Protein AF-A0A818LW94-F1 (afdb_monomer_lite)

Structure (mmCIF, N/CA/C/O backbone):
data_AF-A0A818LW94-F1
#
_entry.id   AF-A0A818LW94-F1
#
loop_
_atom_site.group_PDB
_atom_site.id
_atom_site.type_symbol
_atom_site.label_atom_id
_atom_site.label_alt_id
_atom_site.label_comp_id
_atom_site.label_asym_id
_atom_site.label_entity_id
_atom_site.label_seq_id
_atom_site.pdbx_PDB_ins_code
_atom_site.Cartn_x
_atom_site.Cartn_y
_atom_site.Cartn_z
_atom_site.occupancy
_atom_site.B_i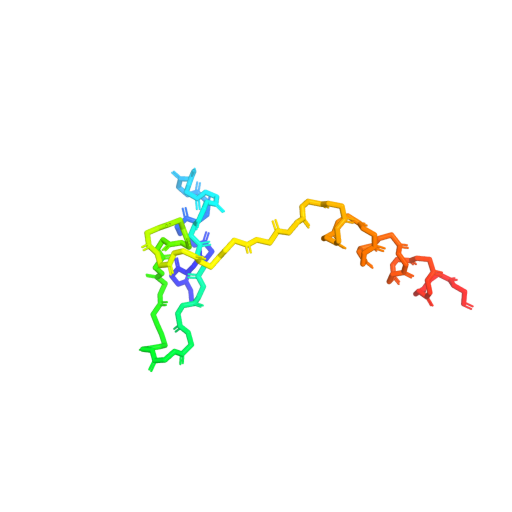so_or_equiv
_atom_site.auth_seq_id
_atom_site.auth_comp_id
_atom_site.auth_asym_id
_atom_site.auth_atom_id
_atom_site.pdbx_PDB_model_num
ATOM 1 N N . ALA A 1 1 ? -15.412 -0.115 -9.332 1.00 59.31 1 ALA A N 1
ATOM 2 C CA . ALA A 1 1 ? -15.494 1.296 -9.778 1.00 59.31 1 ALA A CA 1
ATOM 3 C C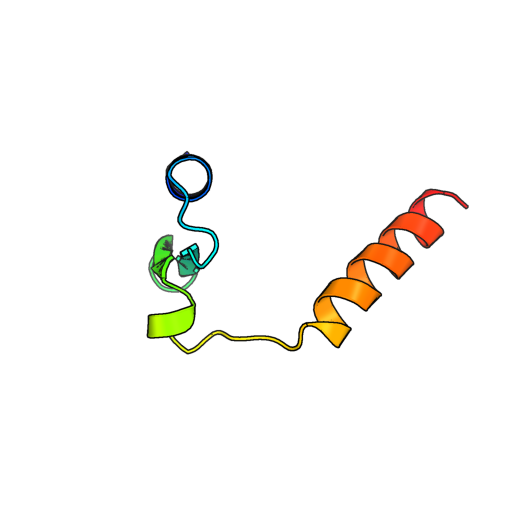 . ALA A 1 1 ? -15.236 2.304 -8.646 1.00 59.31 1 ALA A C 1
ATOM 5 O O . ALA A 1 1 ? -14.618 3.330 -8.901 1.00 59.31 1 ALA A O 1
ATOM 6 N N . ASN A 1 2 ? -15.636 2.008 -7.403 1.00 79.00 2 ASN A N 1
ATOM 7 C CA . ASN A 1 2 ? -15.662 2.991 -6.308 1.00 79.00 2 ASN A CA 1
ATOM 8 C C . ASN A 1 2 ? -14.283 3.496 -5.853 1.00 79.00 2 ASN A C 1
ATOM 10 O O . ASN A 1 2 ? -14.136 4.684 -5.589 1.00 79.00 2 ASN A O 1
ATOM 14 N N . LEU A 1 3 ? -13.258 2.635 -5.820 1.00 81.12 3 LEU A N 1
ATOM 15 C CA . LEU A 1 3 ? -11.924 3.047 -5.368 1.00 81.12 3 LEU A CA 1
ATOM 16 C C . LEU A 1 3 ? -11.289 4.087 -6.304 1.00 81.12 3 LEU A C 1
ATOM 18 O O . LEU A 1 3 ? -10.786 5.107 -5.848 1.00 81.12 3 LEU A O 1
ATOM 22 N N . ARG A 1 4 ? -11.366 3.872 -7.624 1.00 84.81 4 ARG A N 1
ATOM 23 C CA . ARG A 1 4 ? -10.821 4.821 -8.608 1.00 84.81 4 ARG A CA 1
ATOM 24 C C . ARG A 1 4 ? -11.538 6.175 -8.531 1.00 84.81 4 ARG A C 1
ATOM 26 O O . ARG A 1 4 ? -10.868 7.196 -8.567 1.00 84.81 4 ARG A O 1
ATOM 33 N N . ALA A 1 5 ? -12.862 6.182 -8.348 1.00 84.94 5 ALA A N 1
ATOM 34 C CA . ALA A 1 5 ? -13.631 7.413 -8.156 1.00 84.94 5 ALA A CA 1
ATOM 35 C C . ALA A 1 5 ? -13.220 8.172 -6.877 1.00 84.94 5 ALA A C 1
ATOM 37 O O . ALA A 1 5 ? -13.046 9.389 -6.919 1.00 84.94 5 ALA A O 1
ATOM 38 N N . ALA A 1 6 ? -12.991 7.461 -5.765 1.00 83.00 6 ALA A N 1
ATOM 39 C CA . ALA A 1 6 ? -12.494 8.062 -4.524 1.00 83.00 6 ALA A CA 1
ATOM 40 C C . ALA A 1 6 ? -11.106 8.703 -4.712 1.00 83.00 6 ALA A C 1
ATOM 42 O O . ALA A 1 6 ? -10.894 9.845 -4.299 1.00 83.00 6 ALA A O 1
ATOM 43 N N . HIS A 1 7 ? -10.197 8.032 -5.423 1.00 86.88 7 HIS A N 1
ATOM 44 C CA . HIS A 1 7 ? -8.880 8.587 -5.764 1.00 86.88 7 HIS A CA 1
ATOM 45 C C . HIS A 1 7 ? -8.977 9.828 -6.657 1.00 86.88 7 HIS A C 1
ATOM 47 O O . HIS A 1 7 ? -8.308 10.824 -6.392 1.00 86.88 7 HIS A O 1
ATOM 53 N N . THR A 1 8 ? -9.852 9.822 -7.668 1.00 86.31 8 THR A N 1
ATOM 54 C CA . THR A 1 8 ? -10.079 10.993 -8.535 1.00 86.31 8 THR A CA 1
ATOM 55 C C . THR A 1 8 ? -10.652 12.187 -7.765 1.00 86.31 8 THR A C 1
ATOM 57 O O . THR A 1 8 ? -10.362 13.326 -8.113 1.00 86.31 8 THR A O 1
ATOM 60 N N . SER A 1 9 ? -11.402 11.947 -6.685 1.00 84.62 9 SER A N 1
ATOM 61 C CA . SER A 1 9 ? -11.902 13.002 -5.791 1.00 84.62 9 SER A CA 1
ATOM 62 C C . SER A 1 9 ? -10.852 13.579 -4.823 1.00 84.62 9 SER A C 1
ATOM 64 O O . SER A 1 9 ? -11.190 14.415 -3.990 1.00 84.62 9 SER A O 1
ATOM 66 N N . GLY A 1 10 ? -9.587 13.149 -4.918 1.00 83.00 10 GLY A N 1
ATOM 67 C CA . GLY A 1 10 ? -8.472 13.658 -4.108 1.00 83.00 10 GLY A CA 1
ATOM 68 C C . GLY A 1 10 ? -8.155 12.837 -2.855 1.00 83.00 10 GLY A C 1
ATOM 69 O O . GLY A 1 10 ? -7.267 13.206 -2.091 1.00 83.00 10 GLY A O 1
ATOM 70 N N . LYS A 1 11 ? -8.833 11.703 -2.640 1.00 82.94 11 LYS A N 1
ATOM 71 C CA . LYS A 1 11 ? -8.580 10.812 -1.498 1.00 82.94 11 LYS A CA 1
ATOM 72 C C . LYS A 1 11 ? -7.538 9.752 -1.855 1.00 82.94 11 LYS A C 1
ATOM 74 O O . LYS A 1 11 ? -7.880 8.621 -2.187 1.00 82.94 11 LYS A O 1
ATOM 79 N N . SER A 1 12 ? -6.261 10.122 -1.782 1.00 84.56 12 SER A N 1
ATOM 80 C CA . SER A 1 12 ? -5.130 9.225 -2.080 1.00 84.56 12 SER A CA 1
ATOM 81 C C . SER A 1 12 ? -4.870 8.164 -1.002 1.00 84.56 12 SER A C 1
ATOM 83 O O . SER A 1 12 ? -4.284 7.128 -1.304 1.00 84.56 12 SER A O 1
ATOM 85 N N . ALA A 1 13 ? -5.324 8.397 0.233 1.00 86.88 13 ALA A N 1
ATOM 86 C CA . ALA A 1 13 ? -5.193 7.467 1.359 1.00 86.88 13 ALA A CA 1
ATOM 87 C C . ALA A 1 13 ? -6.227 6.323 1.349 1.00 86.88 13 ALA A C 1
ATOM 89 O O . ALA A 1 13 ? -6.147 5.400 2.158 1.00 86.88 13 ALA A O 1
ATOM 90 N N . PHE A 1 14 ? -7.200 6.361 0.433 1.00 88.94 14 PHE A N 1
ATOM 91 C CA . PHE A 1 14 ? -8.198 5.302 0.318 1.00 88.94 14 PHE A CA 1
ATOM 92 C C . PHE A 1 14 ? -7.598 4.051 -0.322 1.00 88.94 14 PHE A C 1
ATOM 94 O O . PHE A 1 14 ? -6.887 4.116 -1.323 1.00 88.94 14 PHE A O 1
ATOM 101 N N . GLY A 1 15 ? -7.944 2.892 0.213 1.00 88.94 15 GLY A N 1
ATOM 102 C CA . GLY A 1 15 ? -7.544 1.595 -0.313 1.00 88.94 15 GLY A CA 1
ATOM 103 C C . GLY A 1 15 ? -8.705 0.615 -0.303 1.00 88.94 15 GLY A C 1
ATOM 104 O O . GLY A 1 15 ? -9.870 1.001 -0.187 1.00 88.94 15 GLY A O 1
ATOM 105 N N . LEU A 1 16 ? -8.376 -0.662 -0.449 1.00 90.25 16 LEU A N 1
ATOM 106 C CA . LEU A 1 16 ? -9.344 -1.747 -0.430 1.00 90.25 16 LEU A CA 1
ATOM 107 C C . LEU A 1 16 ? -9.237 -2.487 0.902 1.00 90.25 16 LEU A C 1
ATOM 109 O O . LEU A 1 16 ? -8.2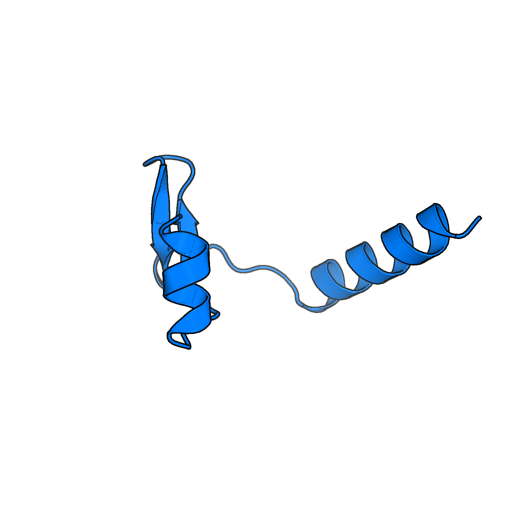02 -3.081 1.192 1.00 90.25 16 LEU A O 1
ATOM 113 N N . ASP A 1 17 ? -10.315 -2.470 1.679 1.00 89.75 17 ASP A N 1
ATOM 114 C CA . ASP A 1 17 ? -10.491 -3.390 2.794 1.00 89.75 17 ASP A CA 1
ATOM 115 C C . ASP A 1 17 ? -10.892 -4.750 2.211 1.00 89.75 17 ASP A C 1
ATOM 117 O O . ASP A 1 17 ? -11.978 -4.907 1.648 1.00 89.75 17 ASP A O 1
ATOM 121 N N . MET A 1 18 ? -9.985 -5.720 2.301 1.00 87.38 18 MET A N 1
ATOM 122 C CA . MET A 1 18 ? -10.195 -7.067 1.773 1.00 87.38 18 MET A CA 1
ATOM 123 C C . MET A 1 18 ? -11.106 -7.918 2.662 1.00 87.38 18 MET A C 1
ATOM 125 O O . MET A 1 18 ? -11.719 -8.851 2.152 1.00 87.38 18 MET A O 1
ATOM 129 N N . GLU A 1 19 ? -11.227 -7.607 3.956 1.00 89.06 19 GLU A N 1
ATOM 130 C CA . GLU A 1 19 ? -12.109 -8.348 4.864 1.00 89.06 19 GLU A CA 1
ATOM 131 C C . GLU A 1 19 ? -13.577 -8.050 4.555 1.00 89.06 19 GLU A C 1
ATOM 133 O O . GLU A 1 19 ? -14.423 -8.942 4.567 1.00 89.06 19 GLU A O 1
ATOM 138 N N . LYS A 1 20 ? -13.874 -6.785 4.238 1.00 87.06 20 LYS A N 1
ATOM 139 C CA . LYS A 1 20 ? -15.235 -6.315 3.932 1.00 87.06 20 LYS A CA 1
ATOM 140 C C . LYS A 1 20 ? -15.510 -6.156 2.438 1.00 87.06 20 LYS A C 1
ATOM 142 O O . LYS A 1 20 ? -16.662 -5.982 2.047 1.00 87.06 20 LYS A O 1
ATOM 147 N N . GLY A 1 21 ? -14.477 -6.180 1.597 1.00 88.25 21 GLY A N 1
ATOM 148 C CA . GLY A 1 21 ? -14.583 -5.974 0.151 1.00 88.25 21 GLY A CA 1
ATOM 149 C C . GLY A 1 21 ? -14.990 -4.551 -0.255 1.00 88.25 21 GLY A C 1
ATOM 150 O O . GLY A 1 21 ? -15.532 -4.358 -1.346 1.00 88.25 21 GLY A O 1
ATOM 151 N N . ILE A 1 22 ? -14.762 -3.552 0.605 1.00 87.62 22 ILE A N 1
ATOM 152 C CA . ILE A 1 22 ? -15.175 -2.154 0.390 1.00 87.62 22 ILE A CA 1
ATOM 153 C C . ILE A 1 22 ? -13.974 -1.210 0.296 1.00 87.62 22 ILE A C 1
ATOM 155 O O . ILE A 1 22 ? -12.887 -1.498 0.789 1.00 87.62 22 ILE A O 1
ATOM 159 N N . ALA A 1 23 ? -14.171 -0.052 -0.337 1.00 88.38 23 ALA A N 1
ATOM 160 C CA . ALA A 1 23 ? -13.175 1.014 -0.304 1.00 88.38 23 ALA A CA 1
ATOM 161 C C . ALA A 1 23 ? -13.228 1.723 1.058 1.00 88.38 23 ALA A C 1
ATOM 163 O O . ALA A 1 23 ? -14.291 2.204 1.450 1.00 88.38 23 ALA A O 1
ATOM 164 N N . ALA A 1 24 ? -12.095 1.797 1.749 1.00 89.25 24 ALA A N 1
ATOM 165 C CA . ALA A 1 24 ? -11.974 2.366 3.090 1.00 89.25 24 ALA A CA 1
ATOM 166 C C . ALA A 1 24 ? -10.694 3.204 3.212 1.00 89.25 24 ALA A C 1
ATOM 168 O 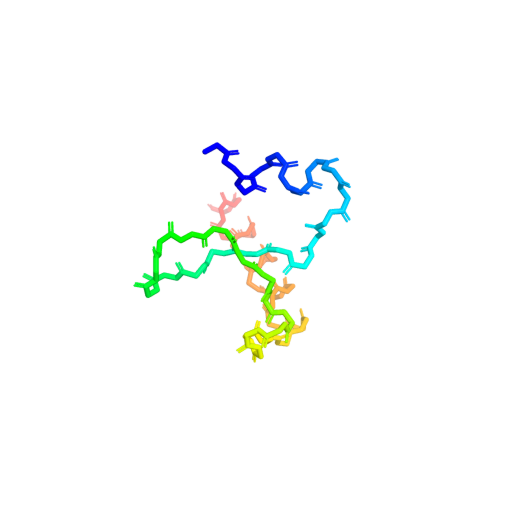O . ALA A 1 24 ? -9.812 3.122 2.353 1.00 89.25 24 ALA A O 1
ATOM 169 N N . ASP A 1 25 ? -10.590 4.015 4.263 1.00 89.94 25 ASP A N 1
ATOM 170 C CA . ASP A 1 25 ? -9.377 4.779 4.551 1.00 89.94 25 ASP A CA 1
ATOM 171 C C . ASP A 1 25 ? -8.308 3.862 5.169 1.00 89.94 25 ASP A C 1
ATOM 173 O O . ASP A 1 25 ? -8.541 3.202 6.183 1.00 89.94 25 ASP A O 1
ATOM 177 N N . MET A 1 26 ? -7.131 3.787 4.543 1.00 90.31 26 MET A N 1
ATOM 178 C CA . MET A 1 26 ? -6.045 2.921 5.013 1.00 90.31 26 MET A CA 1
ATOM 179 C C . MET A 1 26 ? -5.360 3.476 6.266 1.00 90.31 26 MET A C 1
ATOM 181 O O . MET A 1 26 ? -4.774 2.705 7.026 1.00 90.31 26 MET A O 1
ATOM 185 N N . VAL A 1 27 ? -5.449 4.790 6.507 1.00 91.31 27 VAL A N 1
ATOM 186 C CA . VAL A 1 27 ? -4.908 5.436 7.710 1.00 91.31 27 VAL A CA 1
ATOM 187 C C . VAL A 1 27 ? -5.756 5.068 8.924 1.00 91.31 27 VAL A C 1
ATOM 189 O O . VAL A 1 27 ? -5.202 4.696 9.954 1.00 91.31 27 VAL A O 1
ATOM 192 N N . GLU A 1 28 ? -7.086 5.103 8.794 1.00 90.25 28 GLU A N 1
ATOM 193 C CA . GLU A 1 28 ? -8.011 4.714 9.871 1.00 90.25 28 GLU A CA 1
ATOM 194 C C . GLU A 1 28 ? -7.916 3.221 10.205 1.00 90.25 28 GLU A C 1
ATOM 196 O O . GLU A 1 28 ? -7.992 2.838 11.370 1.00 90.25 28 GLU A O 1
ATOM 201 N N . LEU A 1 29 ? -7.692 2.377 9.194 1.00 89.75 29 LEU A N 1
ATOM 202 C CA . LEU A 1 29 ? -7.464 0.942 9.380 1.00 89.75 29 LEU A CA 1
ATOM 203 C C . LEU A 1 29 ? -6.058 0.615 9.913 1.00 89.75 29 LEU A C 1
ATOM 205 O O . LEU A 1 29 ? -5.793 -0.530 10.271 1.00 89.75 29 LEU A O 1
ATOM 209 N N . GLY A 1 30 ? -5.145 1.593 9.958 1.00 91.12 30 GLY A N 1
ATOM 210 C CA . GLY A 1 30 ? -3.760 1.395 10.392 1.00 91.12 30 GLY A CA 1
ATOM 211 C C . GLY A 1 30 ? -2.916 0.551 9.430 1.00 91.12 30 GLY A C 1
ATOM 212 O O . GLY A 1 30 ? -1.825 0.105 9.790 1.00 91.12 30 GLY A O 1
ATOM 213 N N . ILE A 1 31 ? -3.391 0.332 8.202 1.00 90.44 31 ILE A N 1
ATOM 214 C CA . ILE A 1 31 ? -2.696 -0.445 7.173 1.00 90.44 31 ILE A CA 1
ATOM 215 C C . ILE A 1 31 ? -1.754 0.502 6.427 1.00 90.44 31 ILE A C 1
ATOM 217 O O . ILE A 1 31 ? -2.048 1.003 5.343 1.00 90.44 31 ILE A O 1
ATOM 221 N N . LEU A 1 32 ? -0.609 0.776 7.051 1.00 90.69 32 LEU A N 1
ATOM 222 C CA . LEU A 1 32 ? 0.439 1.639 6.514 1.00 90.69 32 LEU A CA 1
ATOM 223 C C . LEU A 1 32 ? 1.667 0.819 6.136 1.00 90.69 32 LEU A C 1
ATOM 225 O O . LEU A 1 32 ? 2.019 -0.167 6.780 1.00 90.69 32 LEU A O 1
ATOM 229 N N . GLU A 1 33 ? 2.371 1.268 5.109 1.00 91.75 33 GLU A N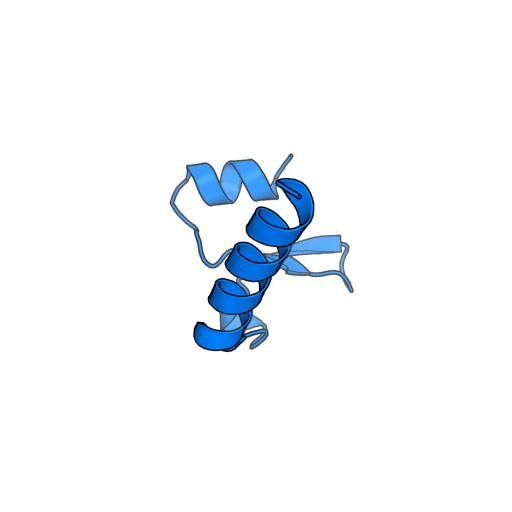 1
ATOM 230 C CA . GLU A 1 33 ? 3.582 0.614 4.634 1.00 91.75 33 GLU A CA 1
ATOM 231 C C . GLU A 1 33 ? 4.734 1.599 4.486 1.00 91.75 33 GLU A C 1
ATOM 233 O O . GLU A 1 33 ? 4.556 2.814 4.381 1.00 91.75 33 GLU A O 1
ATOM 238 N N . SER A 1 34 ? 5.949 1.061 4.435 1.00 93.44 34 SER A N 1
ATOM 239 C CA . SER A 1 34 ? 7.129 1.888 4.226 1.00 93.44 34 SER A CA 1
ATOM 240 C C . SER A 1 34 ? 7.190 2.406 2.790 1.00 93.44 34 SER A C 1
ATOM 242 O O . SER A 1 34 ? 7.206 1.636 1.824 1.00 93.44 34 SER A O 1
ATOM 244 N N . PHE A 1 35 ? 7.346 3.724 2.656 1.00 93.38 35 PHE A N 1
ATOM 245 C CA . PHE A 1 35 ? 7.578 4.382 1.371 1.00 93.38 35 PHE A CA 1
ATOM 246 C C . PHE A 1 35 ? 8.771 3.782 0.610 1.00 93.38 35 PHE A C 1
ATOM 248 O O . PHE A 1 35 ? 8.705 3.580 -0.605 1.00 93.38 35 PHE A O 1
ATOM 255 N N . HIS A 1 36 ? 9.851 3.447 1.326 1.00 95.44 36 HIS A N 1
ATOM 256 C CA . HIS A 1 36 ? 11.043 2.845 0.728 1.00 95.44 36 HIS A CA 1
ATOM 257 C C . HIS A 1 36 ? 10.709 1.532 0.010 1.00 95.44 36 HIS A C 1
ATOM 259 O O . HIS A 1 36 ? 11.156 1.303 -1.116 1.00 95.44 36 HIS A O 1
ATOM 265 N N . LEU A 1 37 ? 9.872 0.704 0.637 1.00 95.25 37 LEU A N 1
ATOM 266 C CA . LEU A 1 37 ? 9.473 -0.599 0.121 1.00 95.25 37 LEU A CA 1
ATOM 267 C C . LEU A 1 37 ? 8.627 -0.433 -1.148 1.00 95.25 37 LEU A C 1
ATOM 269 O O . LEU A 1 37 ? 8.959 -1.013 -2.184 1.00 95.25 37 LEU A O 1
ATOM 273 N N . LYS A 1 38 ? 7.622 0.453 -1.118 1.00 93.38 38 LYS A N 1
ATOM 274 C CA . LYS A 1 38 ? 6.765 0.732 -2.283 1.00 93.38 38 LYS A CA 1
ATOM 275 C C . LYS A 1 38 ? 7.567 1.224 -3.486 1.00 93.38 38 LYS A C 1
ATOM 277 O O . LYS A 1 38 ? 7.422 0.709 -4.595 1.00 93.38 38 LYS A O 1
ATOM 282 N N . ARG A 1 39 ? 8.466 2.186 -3.255 1.00 96.00 39 ARG A N 1
ATOM 283 C CA . ARG A 1 39 ? 9.338 2.744 -4.295 1.00 96.00 39 ARG A CA 1
ATOM 284 C C . ARG A 1 39 ? 10.241 1.671 -4.899 1.00 96.00 39 ARG A C 1
ATOM 286 O O . ARG A 1 39 ? 10.391 1.599 -6.117 1.00 96.00 39 ARG A O 1
ATOM 293 N N . GLN A 1 40 ? 10.853 0.842 -4.057 1.00 95.94 40 GLN A N 1
ATOM 294 C CA . GLN A 1 40 ? 11.809 -0.160 -4.512 1.00 95.94 40 GLN A CA 1
ATOM 295 C C . GLN A 1 40 ? 11.148 -1.257 -5.355 1.00 95.94 40 GLN A C 1
ATOM 297 O O . GLN A 1 40 ? 11.758 -1.711 -6.328 1.00 95.94 40 GLN A O 1
ATOM 302 N N . VAL A 1 41 ? 9.921 -1.657 -5.007 1.00 96.62 41 VAL A N 1
ATOM 303 C CA . VAL A 1 41 ? 9.141 -2.645 -5.765 1.00 96.62 41 VAL A CA 1
ATOM 304 C C . VAL A 1 41 ? 8.855 -2.141 -7.176 1.00 96.62 41 VAL A C 1
ATOM 306 O O . VAL A 1 41 ? 9.159 -2.847 -8.134 1.00 96.62 41 VAL A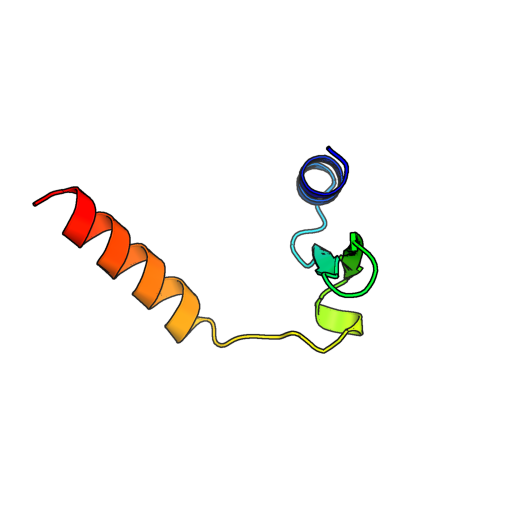 O 1
ATOM 309 N N . VAL A 1 42 ? 8.365 -0.905 -7.320 1.00 96.12 42 VAL A N 1
ATOM 310 C CA . VAL A 1 42 ? 8.049 -0.324 -8.637 1.00 96.12 42 VAL A CA 1
ATOM 311 C C . VAL A 1 42 ? 9.291 -0.256 -9.528 1.00 96.12 42 VAL A C 1
ATOM 313 O O . VAL A 1 42 ? 9.244 -0.681 -10.678 1.00 96.12 42 VAL A O 1
ATOM 316 N N . ILE A 1 43 ? 10.424 0.207 -8.990 1.00 95.50 43 ILE A N 1
ATOM 317 C CA . ILE A 1 43 ? 11.680 0.317 -9.752 1.00 95.50 43 ILE A CA 1
ATOM 318 C C . ILE A 1 43 ? 12.173 -1.057 -10.220 1.00 95.50 43 ILE A C 1
ATOM 320 O O . ILE A 1 43 ? 12.597 -1.204 -11.365 1.00 95.50 43 ILE A O 1
ATOM 324 N N . ARG A 1 44 ? 12.131 -2.068 -9.343 1.00 95.44 44 ARG A N 1
ATOM 325 C CA . ARG A 1 44 ? 12.572 -3.428 -9.694 1.00 95.44 44 ARG A CA 1
ATOM 326 C C . ARG A 1 44 ? 11.663 -4.053 -10.738 1.00 95.44 44 ARG A C 1
ATOM 328 O O . ARG A 1 44 ? 12.178 -4.632 -11.683 1.00 95.44 44 ARG A O 1
ATOM 335 N N . ALA A 1 45 ? 10.349 -3.909 -10.579 1.00 95.50 45 ALA A N 1
ATOM 336 C CA . ALA A 1 45 ? 9.375 -4.439 -11.522 1.00 95.50 45 ALA A CA 1
ATOM 337 C C . ALA A 1 45 ? 9.518 -3.789 -12.904 1.00 95.50 45 ALA A C 1
ATOM 339 O O . ALA A 1 45 ? 9.552 -4.502 -13.898 1.00 95.50 45 ALA A O 1
ATOM 340 N N . ALA A 1 46 ? 9.678 -2.462 -12.966 1.00 95.50 46 ALA A N 1
ATOM 341 C CA . ALA A 1 46 ? 9.885 -1.752 -14.226 1.00 95.50 46 ALA A CA 1
ATOM 342 C C . ALA A 1 46 ? 11.168 -2.212 -14.934 1.00 95.50 46 ALA A C 1
ATOM 344 O O . ALA A 1 46 ? 11.125 -2.561 -16.107 1.00 95.50 46 ALA A O 1
ATOM 345 N N . LYS A 1 47 ? 12.288 -2.300 -14.203 1.00 92.06 47 LYS A N 1
ATOM 346 C CA . LYS A 1 47 ? 13.559 -2.776 -14.765 1.00 92.06 47 LYS A CA 1
ATOM 347 C C . LYS A 1 47 ? 13.491 -4.237 -15.218 1.00 92.06 47 LYS A C 1
ATOM 349 O O . LYS A 1 47 ? 14.055 -4.579 -16.246 1.00 92.06 47 LYS A O 1
ATOM 354 N N . ALA A 1 48 ? 12.818 -5.095 -14.453 1.00 94.69 48 ALA A N 1
ATOM 355 C CA . ALA A 1 48 ? 12.627 -6.497 -14.816 1.00 94.69 48 ALA A CA 1
ATOM 356 C C . ALA A 1 48 ? 11.680 -6.682 -16.012 1.00 94.69 48 ALA A C 1
ATOM 358 O O . ALA A 1 48 ? 11.771 -7.700 -16.679 1.00 94.69 48 ALA A O 1
ATOM 359 N N . ALA A 1 49 ? 10.774 -5.734 -16.265 1.00 94.44 49 ALA A N 1
ATOM 360 C CA . ALA A 1 49 ? 9.881 -5.763 -17.421 1.00 94.44 49 ALA A CA 1
ATOM 361 C C . ALA A 1 49 ? 10.539 -5.240 -18.712 1.00 94.44 49 ALA A C 1
ATOM 363 O O . ALA A 1 49 ? 10.036 -5.517 -19.795 1.00 94.44 49 ALA A O 1
ATOM 364 N N . GLU A 1 50 ? 11.610 -4.450 -18.600 1.00 92.31 50 GLU A N 1
ATOM 365 C CA . GLU A 1 50 ? 12.343 -3.884 -19.741 1.00 92.31 50 GLU A CA 1
ATOM 366 C C . GLU A 1 50 ? 13.384 -4.854 -20.336 1.00 92.31 50 GLU A C 1
ATOM 368 O O . GLU A 1 50 ? 13.669 -4.770 -21.530 1.00 92.31 50 GLU A O 1
ATOM 373 N N . MET A 1 51 ? 13.953 -5.751 -19.518 1.00 77.81 51 MET A N 1
ATOM 374 C CA . MET A 1 51 ? 14.943 -6.768 -19.927 1.00 77.81 51 MET A CA 1
ATOM 375 C C . MET A 1 51 ? 14.274 -8.042 -20.443 1.00 77.81 51 MET A C 1
ATOM 377 O O . MET A 1 51 ? 14.812 -8.611 -21.418 1.00 77.81 51 MET A O 1
#

pLDDT: mean 89.15, std 6.26, range [59.31, 96.62]

Radius of gyration: 13.71 Å; chains: 1; bounding box: 31×22×30 Å

Secondary structure (DSSP, 8-state):
-HHHHHHHTT-TTEEEETTTTEEEETTTTT----HHHHHHHHHHHHHHHH-

Foldseek 3Di:
DPQVVCVVVVLPQWDADPVVRDIDGCVVVVVDDDPVVVVVVVVVVVVVVVD

Sequence (51 aa):
ANLRAAHTSGKSAFGLDMEKGIAADMVELGILESFHLKRQVVIRAAKAAEM